Protein AF-A0AB35C1Q6-F1 (afdb_monomer_lite)

Radius of gyration: 16.71 Å; chains: 1; bounding box: 41×36×42 Å

Secondary structure (DSSP, 8-state):
------------B-TTS-B--GGGSPPEEEEETTTTEEEEEEEEEEEEETTEEEEEEEEEEEEEPTT-EEEEE--STT-S----EE--EEEESSEEEEESSS-EEE-SS-----SPEEEESSEEEESSTT-S-SSS-EEEETT-EEE-TT------

Organism: NCBI:txid400946

pLDDT: mean 89.74, std 13.15, range [32.47, 98.88]

Sequence (156 aa):
GNPIDDFEAIFLRDRDGKIIEAKDVGQSTIEIQNGAGEAYYGFNGLRTDDKGIHLNYGLDEIQAYDGKVVTVKSDQSNVTTNSRDLRVELVGQGGFTFTGDQGITLSGNPNTYTGNTIIDDTVITAGMDNVFGQQGDLTLKGQSTFDLAGMKQSVD

Foldseek 3Di:
DDPPPPPPVDFDADPVRHGQDFVNWDWDKDQPDVNQWMWTWTFQGWDQDPVGIHTDIGTAEIEGEAPHEAEDEDEPPPDPDPDQEDQYAYAYAAEYEYDYDEAHEQDHDAHAYAEAYEYEHHEYEYPEAASGHPHYYYYYDDPYYYHPVPHHHDDD

Structure (mmCIF, N/CA/C/O backbone):
data_AF-A0AB35C1Q6-F1
#
_entry.id   AF-A0AB35C1Q6-F1
#
loop_
_atom_site.group_PDB
_atom_site.id
_atom_site.type_symbol
_atom_site.label_atom_id
_atom_site.label_alt_id
_atom_site.label_comp_id
_atom_site.label_asym_id
_atom_site.label_entity_id
_atom_site.label_seq_id
_atom_site.pdbx_PDB_ins_code
_atom_site.Cartn_x
_atom_site.Cartn_y
_atom_site.Cartn_z
_atom_site.occupancy
_atom_site.B_iso_or_equiv
_atom_site.auth_seq_id
_atom_site.auth_comp_id
_atom_site.auth_asym_id
_atom_site.auth_atom_id
_atom_site.pdbx_PDB_model_num
ATOM 1 N N . GLY A 1 1 ? -4.296 19.517 -17.927 1.00 35.47 1 GLY A N 1
ATOM 2 C CA . GLY A 1 1 ? -3.093 18.979 -18.586 1.00 35.47 1 GLY A CA 1
ATOM 3 C C . GLY A 1 1 ? -3.458 17.631 -19.147 1.00 35.47 1 GLY A C 1
ATOM 4 O O . GLY A 1 1 ? -4.303 16.983 -18.543 1.00 35.47 1 GLY A O 1
ATOM 5 N N . ASN A 1 2 ? -2.903 17.244 -20.294 1.00 32.47 2 ASN A N 1
ATOM 6 C CA . ASN A 1 2 ? -3.043 15.861 -20.752 1.00 32.47 2 ASN A CA 1
ATOM 7 C C . ASN A 1 2 ? -2.477 14.922 -19.675 1.00 32.47 2 ASN A C 1
ATOM 9 O O . ASN A 1 2 ? -1.447 15.277 -19.090 1.00 32.47 2 ASN A O 1
ATOM 13 N N . PRO A 1 3 ? -3.105 13.762 -19.418 1.00 46.53 3 PRO A N 1
ATOM 14 C CA . PRO A 1 3 ? -2.411 12.692 -18.725 1.00 46.53 3 PRO A CA 1
ATOM 15 C C . PRO A 1 3 ? -1.168 12.369 -19.556 1.00 46.53 3 PRO A C 1
ATOM 17 O O . PRO A 1 3 ? -1.242 12.261 -20.782 1.00 46.53 3 PRO A O 1
ATOM 20 N N . ILE A 1 4 ? -0.011 12.312 -18.907 1.00 42.56 4 ILE A N 1
ATOM 21 C CA . ILE A 1 4 ? 1.117 11.609 -19.499 1.00 42.56 4 ILE A CA 1
ATOM 22 C C . ILE A 1 4 ? 0.680 10.151 -19.429 1.00 42.56 4 ILE A C 1
ATOM 24 O O . ILE A 1 4 ? 0.610 9.595 -18.338 1.00 42.56 4 ILE A O 1
ATOM 28 N N . ASP A 1 5 ? 0.269 9.586 -20.561 1.00 43.44 5 ASP A N 1
ATOM 29 C CA . ASP A 1 5 ? 0.166 8.139 -20.677 1.00 43.44 5 ASP A CA 1
ATOM 30 C C . ASP A 1 5 ? 1.564 7.607 -20.343 1.00 43.44 5 ASP A C 1
ATOM 32 O O . ASP A 1 5 ? 2.519 7.896 -21.075 1.00 43.44 5 ASP A O 1
ATOM 36 N N . ASP A 1 6 ? 1.704 6.910 -19.212 1.00 45.47 6 ASP A N 1
ATOM 37 C CA . ASP A 1 6 ? 2.906 6.147 -18.881 1.00 45.47 6 ASP A CA 1
ATOM 38 C C . ASP A 1 6 ? 3.036 5.049 -19.946 1.00 45.47 6 ASP A C 1
ATOM 40 O O . ASP A 1 6 ? 2.545 3.930 -19.817 1.00 45.47 6 ASP A O 1
ATOM 44 N N . PHE A 1 7 ? 3.634 5.405 -21.082 1.00 45.00 7 PHE A N 1
ATOM 45 C CA . PHE A 1 7 ? 3.996 4.460 -22.122 1.00 45.00 7 PHE A CA 1
ATOM 46 C C . PHE A 1 7 ? 5.182 3.651 -21.605 1.00 45.00 7 PHE A C 1
ATOM 48 O O . PHE A 1 7 ? 6.345 3.988 -21.841 1.00 45.00 7 PHE A O 1
ATOM 55 N N . GLU A 1 8 ? 4.889 2.550 -20.920 1.00 55.28 8 GLU A N 1
ATOM 56 C CA . GLU A 1 8 ? 5.858 1.484 -20.693 1.00 55.28 8 GLU A CA 1
ATOM 57 C C . GLU A 1 8 ? 6.193 0.838 -22.050 1.00 55.28 8 GLU A C 1
ATOM 59 O O . GLU A 1 8 ? 5.585 -0.131 -22.490 1.00 55.28 8 GLU A O 1
ATOM 64 N N . ALA A 1 9 ? 7.128 1.433 -22.794 1.00 61.00 9 ALA A N 1
ATOM 65 C CA . ALA A 1 9 ? 7.530 0.959 -24.122 1.00 61.00 9 ALA A CA 1
ATOM 66 C C . ALA A 1 9 ? 8.646 -0.104 -24.076 1.00 61.00 9 ALA A C 1
ATOM 68 O O . ALA A 1 9 ? 9.147 -0.522 -25.123 1.00 61.00 9 ALA A O 1
ATOM 69 N N . ILE A 1 10 ? 9.072 -0.524 -22.881 1.00 69.69 10 ILE A N 1
ATOM 70 C CA . ILE A 1 10 ? 10.184 -1.455 -22.681 1.00 69.69 10 ILE A CA 1
ATOM 71 C C . ILE A 1 10 ? 9.752 -2.549 -21.714 1.00 69.69 10 ILE A C 1
ATOM 73 O O . ILE A 1 10 ? 9.254 -2.270 -20.633 1.00 69.69 10 ILE A O 1
ATOM 77 N N . PHE A 1 11 ? 9.989 -3.799 -22.108 1.00 76.00 11 PHE A N 1
ATOM 78 C CA . PHE A 1 11 ? 9.667 -4.982 -21.317 1.00 76.00 11 PHE A CA 1
ATOM 79 C C . PHE A 1 11 ? 10.862 -5.925 -21.297 1.00 76.00 11 PHE A C 1
ATOM 81 O O . PHE A 1 11 ? 11.573 -6.060 -22.299 1.00 76.00 11 PHE A O 1
ATOM 88 N N . LEU A 1 12 ? 11.048 -6.622 -20.179 1.00 77.56 12 LEU A N 1
ATOM 89 C CA . LEU A 1 12 ? 11.931 -7.778 -20.138 1.00 77.56 12 LEU A CA 1
ATOM 90 C C . LEU A 1 12 ? 11.271 -8.939 -20.885 1.00 77.56 12 LEU A C 1
ATOM 92 O O . LEU A 1 12 ? 10.062 -9.149 -20.786 1.00 77.56 12 LEU A O 1
ATOM 96 N N . ARG A 1 13 ? 12.065 -9.685 -21.656 1.00 87.00 13 ARG A N 1
ATOM 97 C CA . ARG A 1 13 ? 11.617 -10.895 -22.346 1.00 87.00 13 ARG A CA 1
ATOM 98 C C . ARG A 1 13 ? 12.620 -12.020 -22.169 1.00 87.00 13 ARG A C 1
ATOM 100 O O . ARG A 1 13 ? 13.824 -11.768 -22.122 1.00 87.00 13 ARG A O 1
ATOM 107 N N . ASP A 1 14 ? 12.121 -13.246 -22.090 1.00 87.19 14 ASP A N 1
ATOM 108 C CA . ASP A 1 14 ? 12.967 -14.432 -22.119 1.00 87.19 14 ASP A CA 1
ATOM 109 C C . ASP A 1 14 ? 13.515 -14.698 -23.533 1.00 87.19 14 ASP A C 1
ATOM 111 O O . ASP A 1 14 ? 13.239 -13.972 -24.496 1.00 87.19 14 ASP A O 1
ATOM 115 N N . ARG A 1 15 ? 14.323 -15.753 -23.667 1.00 92.12 15 ARG A N 1
ATOM 116 C CA . ARG A 1 15 ? 14.933 -16.140 -24.947 1.00 92.12 15 ARG A CA 1
ATOM 117 C C . ARG A 1 15 ? 13.895 -16.486 -26.026 1.00 92.12 15 ARG A C 1
ATOM 119 O O . ARG A 1 15 ? 14.206 -16.356 -27.209 1.00 92.12 15 ARG A O 1
ATOM 126 N N . ASP A 1 16 ? 12.699 -16.903 -25.628 1.00 94.12 16 ASP A N 1
ATOM 127 C CA . ASP A 1 16 ? 11.609 -17.275 -26.529 1.00 94.12 16 ASP A CA 1
ATOM 128 C C . ASP A 1 16 ? 10.693 -16.075 -26.844 1.00 94.12 16 ASP A C 1
ATOM 130 O O . ASP A 1 16 ? 9.752 -16.180 -27.632 1.00 94.12 16 ASP A O 1
ATOM 134 N N . GLY A 1 17 ? 10.998 -14.898 -26.284 1.00 90.38 17 GLY A N 1
ATOM 135 C CA . GLY A 1 17 ? 10.288 -13.649 -26.525 1.00 90.38 17 GLY A CA 1
ATOM 136 C C . GLY A 1 17 ? 9.041 -13.460 -25.662 1.00 90.38 17 GLY A C 1
ATOM 137 O O . GLY A 1 17 ? 8.291 -12.509 -25.918 1.00 90.38 17 GLY A O 1
ATOM 138 N N . LYS A 1 18 ? 8.817 -14.319 -24.657 1.00 91.00 18 LYS A N 1
ATOM 139 C CA . LYS A 1 18 ? 7.745 -14.161 -23.667 1.00 91.00 18 LYS A CA 1
ATOM 140 C C . LYS A 1 18 ? 8.103 -13.020 -22.718 1.00 91.00 18 LYS A C 1
ATOM 142 O O . LYS A 1 18 ? 9.255 -12.904 -22.312 1.00 91.00 18 LYS A O 1
ATOM 147 N N . ILE A 1 19 ? 7.126 -12.179 -22.377 1.00 86.06 19 ILE A N 1
ATOM 148 C CA . ILE A 1 19 ? 7.302 -11.110 -21.384 1.00 86.06 19 ILE A CA 1
ATOM 149 C C . ILE A 1 19 ? 7.634 -11.735 -20.023 1.00 86.06 19 ILE A C 1
ATOM 151 O O . ILE A 1 19 ? 7.022 -12.729 -19.638 1.00 86.06 19 ILE A O 1
ATOM 155 N N . ILE A 1 20 ? 8.619 -11.151 -19.342 1.00 80.50 20 ILE A N 1
ATOM 156 C CA . ILE A 1 20 ? 8.969 -11.441 -17.952 1.00 80.50 20 ILE A CA 1
ATOM 157 C C . ILE A 1 20 ? 8.288 -10.375 -17.094 1.00 80.50 20 ILE A C 1
ATOM 159 O O . ILE A 1 20 ? 8.618 -9.192 -17.195 1.00 80.50 20 ILE A O 1
ATOM 163 N N . GLU A 1 21 ? 7.336 -10.799 -16.273 1.00 78.62 21 GLU A N 1
ATOM 164 C CA . GLU A 1 21 ? 6.629 -9.966 -15.299 1.00 78.62 21 GLU A CA 1
ATOM 165 C C . GLU A 1 21 ? 7.272 -10.101 -13.905 1.00 78.62 21 GLU A C 1
ATOM 167 O O . GLU A 1 21 ? 8.131 -10.957 -13.687 1.00 78.62 21 GLU A O 1
ATOM 172 N N . ALA A 1 22 ? 6.848 -9.275 -12.942 1.00 75.06 22 ALA A N 1
ATOM 173 C CA . ALA A 1 22 ? 7.318 -9.325 -11.550 1.00 75.06 22 ALA A CA 1
ATOM 174 C C . ALA A 1 22 ? 7.292 -10.752 -10.971 1.00 75.06 22 ALA A C 1
ATOM 176 O O . ALA A 1 22 ? 8.304 -11.250 -10.480 1.00 75.06 22 ALA A O 1
ATOM 177 N N . LYS A 1 23 ? 6.167 -11.451 -11.163 1.00 76.19 23 LYS A N 1
ATOM 178 C CA . LYS A 1 23 ? 5.939 -12.843 -10.737 1.00 76.19 23 LYS A CA 1
ATOM 179 C C . LYS A 1 23 ? 6.874 -13.884 -11.366 1.00 76.19 23 LYS A C 1
ATOM 181 O O . LYS A 1 23 ? 6.979 -14.992 -10.849 1.00 76.19 23 LYS A O 1
ATOM 186 N N . ASP A 1 24 ? 7.499 -13.577 -12.506 1.00 80.31 24 ASP A N 1
ATOM 187 C CA . ASP A 1 24 ? 8.414 -14.496 -13.195 1.00 80.31 24 ASP A CA 1
ATOM 188 C C . ASP A 1 24 ? 9.853 -14.381 -12.649 1.00 80.31 24 ASP A C 1
ATOM 190 O O . ASP A 1 24 ? 10.710 -15.216 -12.949 1.00 80.31 24 ASP A O 1
ATOM 194 N N . VAL A 1 25 ? 10.132 -13.353 -11.839 1.00 81.38 25 VAL A N 1
ATOM 195 C CA . VAL A 1 25 ? 11.415 -13.133 -11.167 1.00 81.38 25 VAL A CA 1
ATOM 196 C C . VAL A 1 25 ? 11.292 -13.599 -9.720 1.00 81.38 25 VAL A C 1
ATOM 198 O O . VAL A 1 25 ? 10.349 -13.248 -9.021 1.00 81.38 25 VAL A O 1
ATOM 201 N N . GLY A 1 26 ? 12.258 -14.389 -9.244 1.00 82.75 26 GLY A N 1
ATOM 202 C CA . GLY A 1 26 ? 12.253 -14.853 -7.856 1.00 82.75 26 GLY A CA 1
ATOM 203 C C . GLY A 1 26 ? 12.210 -13.681 -6.869 1.00 82.75 26 GLY A C 1
ATOM 204 O O . GLY A 1 26 ? 13.089 -12.819 -6.902 1.00 82.75 26 GLY A O 1
ATOM 205 N N . GLN A 1 27 ? 11.204 -13.669 -5.996 1.00 89.12 27 GLN A N 1
ATOM 206 C CA . GLN A 1 27 ? 11.073 -12.705 -4.908 1.00 89.12 27 GLN A CA 1
ATOM 207 C C . GLN A 1 27 ? 11.835 -13.195 -3.669 1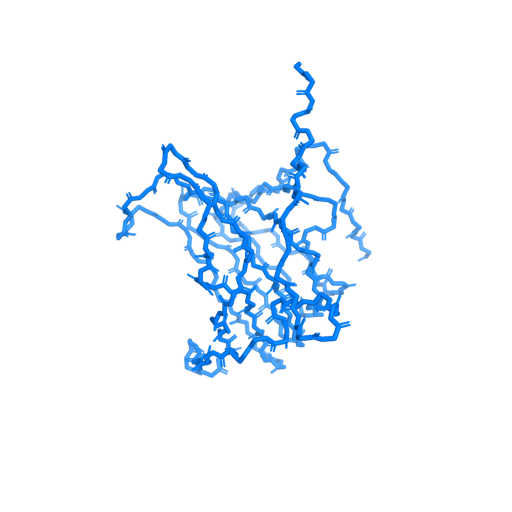.00 89.12 27 GLN A C 1
ATOM 209 O O . GLN A 1 27 ? 11.885 -14.392 -3.376 1.00 89.12 27 GLN A O 1
ATOM 214 N N . SER A 1 28 ? 12.430 -12.266 -2.925 1.00 93.62 28 SER A N 1
ATOM 215 C CA . SER A 1 28 ? 12.881 -12.523 -1.555 1.00 93.62 28 SER A CA 1
ATOM 216 C C . SER A 1 28 ? 11.768 -12.169 -0.582 1.00 93.62 28 SER A C 1
ATOM 218 O O . SER A 1 28 ? 11.120 -11.139 -0.764 1.00 93.62 28 SER A O 1
ATOM 220 N N . THR A 1 29 ? 11.588 -12.968 0.464 1.00 95.25 29 THR A N 1
ATOM 221 C CA . THR A 1 29 ? 10.509 -12.762 1.431 1.00 95.25 29 THR A CA 1
ATOM 222 C C . THR A 1 29 ? 11.037 -12.588 2.847 1.00 95.25 29 THR A C 1
ATOM 224 O O . THR A 1 29 ? 12.154 -13.002 3.178 1.00 95.25 29 THR A O 1
ATOM 227 N N . ILE A 1 30 ? 10.241 -11.931 3.685 1.00 97.75 30 ILE A N 1
ATOM 228 C CA . ILE A 1 30 ? 10.493 -11.820 5.118 1.00 97.75 30 ILE A CA 1
ATOM 229 C C . ILE A 1 30 ? 9.170 -11.789 5.881 1.00 97.75 30 ILE A C 1
ATOM 231 O O . ILE A 1 30 ? 8.253 -11.046 5.527 1.00 97.75 30 ILE A O 1
ATOM 235 N N . GLU A 1 31 ? 9.087 -12.563 6.962 1.00 98.31 31 GLU A N 1
ATOM 236 C CA . GLU A 1 31 ? 7.971 -12.461 7.899 1.00 98.31 31 GLU A CA 1
ATOM 237 C C . GLU A 1 31 ? 8.021 -11.108 8.621 1.00 98.31 31 GLU A C 1
ATOM 239 O O . GLU A 1 31 ? 9.062 -10.688 9.136 1.00 98.31 31 GLU A O 1
ATOM 244 N N . ILE A 1 32 ? 6.881 -10.424 8.678 1.00 98.31 32 ILE A N 1
ATOM 245 C CA . ILE A 1 32 ? 6.757 -9.095 9.273 1.00 98.31 32 ILE A CA 1
ATOM 246 C C . ILE A 1 32 ? 5.855 -9.107 10.507 1.00 98.31 32 ILE A C 1
ATOM 248 O O . ILE A 1 32 ? 4.960 -9.939 10.668 1.00 98.31 32 ILE A O 1
ATOM 252 N N . GLN A 1 33 ? 6.090 -8.128 11.384 1.00 98.00 33 GLN A N 1
ATOM 253 C CA . GLN A 1 33 ? 5.233 -7.810 12.534 1.00 98.00 33 GLN A CA 1
ATOM 254 C C . GLN A 1 33 ? 4.903 -9.028 13.416 1.00 98.00 33 GLN A C 1
ATOM 256 O O . GLN A 1 33 ? 3.768 -9.197 13.856 1.00 98.00 33 GLN A O 1
ATOM 261 N N . ASN A 1 34 ? 5.913 -9.860 13.699 1.00 96.69 34 ASN A N 1
ATOM 262 C CA . ASN A 1 34 ? 5.800 -11.059 14.537 1.00 96.69 34 ASN A CA 1
ATOM 263 C C . ASN A 1 34 ? 4.723 -12.046 14.036 1.00 96.69 34 ASN A C 1
ATOM 265 O O . ASN A 1 34 ? 3.853 -12.465 14.805 1.00 96.69 34 ASN A O 1
ATOM 269 N N . GLY A 1 35 ? 4.765 -12.390 12.746 1.00 97.81 35 GLY A N 1
ATOM 270 C CA . GLY A 1 35 ? 3.843 -13.352 12.137 1.00 97.81 35 GLY A CA 1
ATOM 271 C C . GLY A 1 35 ? 2.463 -12.781 11.817 1.00 97.81 35 GLY A C 1
ATOM 272 O O . GLY A 1 35 ? 1.478 -13.521 11.798 1.00 97.81 35 GLY A O 1
ATOM 273 N N . ALA A 1 36 ? 2.360 -11.466 11.601 1.00 98.50 36 ALA A N 1
ATOM 274 C CA . ALA A 1 36 ? 1.127 -10.870 11.085 1.00 98.50 36 ALA A CA 1
ATOM 275 C C . ALA A 1 36 ? 1.003 -11.026 9.561 1.00 98.50 36 ALA A C 1
ATOM 277 O O . ALA A 1 36 ? -0.105 -10.975 9.027 1.00 98.50 36 ALA A O 1
ATOM 278 N N . GLY A 1 37 ? 2.129 -11.210 8.873 1.00 98.56 37 GLY A N 1
ATOM 279 C CA . GLY A 1 37 ? 2.172 -11.301 7.425 1.00 98.56 37 GLY A CA 1
ATOM 280 C C . GLY A 1 37 ? 3.571 -11.543 6.878 1.00 98.56 37 GLY A C 1
ATOM 281 O O . GLY A 1 37 ? 4.529 -11.727 7.634 1.00 98.56 37 GLY A O 1
ATOM 282 N N . GLU A 1 38 ? 3.681 -11.475 5.559 1.00 98.50 38 GLU A N 1
ATOM 283 C CA . GLU A 1 38 ? 4.923 -11.617 4.802 1.00 98.50 38 GLU A CA 1
ATOM 284 C C . GLU A 1 38 ? 5.058 -10.461 3.805 1.00 98.50 38 GLU A C 1
ATOM 286 O O . GLU A 1 38 ? 4.077 -10.030 3.199 1.00 98.50 38 GLU A O 1
ATOM 291 N N . ALA A 1 39 ? 6.267 -9.917 3.680 1.00 97.50 39 ALA A N 1
ATOM 292 C CA . ALA A 1 39 ? 6.598 -8.904 2.686 1.00 97.50 39 ALA A CA 1
ATOM 293 C C . ALA A 1 39 ? 7.455 -9.529 1.585 1.00 97.50 39 ALA A C 1
ATOM 295 O O . ALA A 1 39 ? 8.467 -10.174 1.878 1.00 97.50 39 ALA A O 1
ATOM 296 N N . TYR A 1 40 ? 7.072 -9.293 0.333 1.00 94.88 40 TYR A N 1
ATOM 297 C CA . TYR A 1 40 ? 7.740 -9.811 -0.853 1.00 94.88 40 TYR A CA 1
ATOM 298 C C . TYR A 1 40 ? 8.473 -8.675 -1.560 1.00 94.88 40 TYR A C 1
ATOM 300 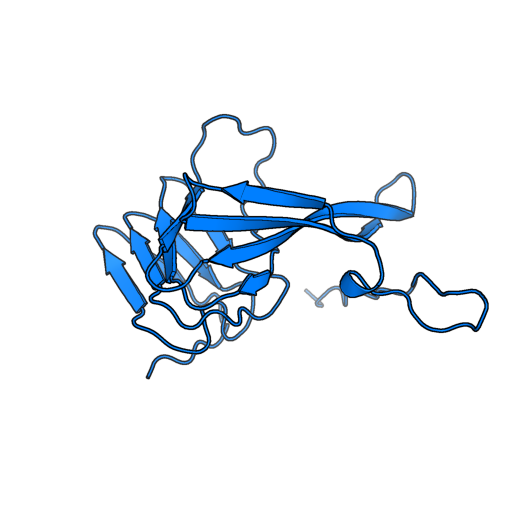O O . TYR A 1 40 ? 7.896 -7.640 -1.903 1.00 94.88 40 TYR A O 1
ATOM 308 N N . TYR A 1 41 ? 9.769 -8.876 -1.774 1.00 93.06 41 TYR A N 1
ATOM 309 C CA . TYR A 1 41 ? 10.638 -7.938 -2.469 1.00 93.06 41 TYR A CA 1
ATOM 310 C C . TYR A 1 41 ? 11.092 -8.549 -3.788 1.00 93.06 41 TYR A C 1
ATOM 312 O O . TYR A 1 41 ? 11.643 -9.652 -3.812 1.00 93.06 41 TYR A O 1
ATOM 320 N N . GLY A 1 42 ? 10.894 -7.822 -4.882 1.00 89.25 42 GLY A N 1
ATOM 321 C CA . GLY A 1 42 ? 11.121 -8.332 -6.227 1.00 89.25 42 GLY A CA 1
ATOM 322 C C . GLY A 1 42 ? 11.290 -7.235 -7.264 1.00 89.25 42 GLY A C 1
ATOM 323 O O . GLY A 1 42 ? 11.447 -6.058 -6.935 1.00 89.25 42 GLY A O 1
ATOM 324 N N . PHE A 1 43 ? 11.302 -7.656 -8.527 1.00 85.44 43 PHE A N 1
ATOM 325 C CA . PHE A 1 43 ? 11.267 -6.750 -9.669 1.00 85.44 43 PHE A CA 1
ATOM 326 C C . PHE A 1 43 ? 9.874 -6.124 -9.762 1.00 85.44 43 PHE A C 1
ATOM 328 O O . PHE A 1 43 ? 8.920 -6.839 -10.030 1.00 85.44 43 PHE A O 1
ATOM 335 N N . ASN A 1 44 ? 9.765 -4.809 -9.584 1.00 80.44 44 ASN A N 1
ATOM 336 C CA . ASN A 1 44 ? 8.483 -4.092 -9.579 1.00 80.44 44 ASN A CA 1
ATOM 337 C C . ASN A 1 44 ? 8.429 -3.010 -10.673 1.00 80.44 44 ASN A C 1
ATOM 339 O O . ASN A 1 44 ? 7.901 -1.916 -10.477 1.00 80.44 44 ASN A O 1
ATOM 343 N N . GLY A 1 45 ? 9.013 -3.322 -11.833 1.00 78.06 45 GLY A N 1
ATOM 344 C CA . GLY A 1 45 ? 8.915 -2.511 -13.043 1.00 78.06 45 GLY A CA 1
ATOM 345 C C . GLY A 1 45 ? 10.196 -1.775 -13.426 1.00 78.06 45 GLY A C 1
ATOM 346 O O . GLY A 1 45 ? 11.272 -1.950 -12.846 1.00 78.06 45 GLY A O 1
ATOM 347 N N . LEU A 1 46 ? 10.089 -0.958 -14.470 1.00 79.06 46 LEU A N 1
ATOM 348 C CA . LEU A 1 46 ? 11.185 -0.124 -14.948 1.00 79.06 46 LEU A CA 1
ATOM 349 C C . LEU A 1 46 ? 11.112 1.259 -14.313 1.00 79.06 46 LEU A C 1
ATOM 351 O O . LEU A 1 46 ? 10.045 1.844 -14.168 1.00 79.06 46 LEU A O 1
ATOM 355 N N . ARG A 1 47 ? 12.273 1.819 -13.989 1.00 80.12 47 ARG A N 1
ATOM 356 C CA . ARG A 1 47 ? 12.404 3.207 -13.559 1.00 80.12 47 ARG A CA 1
ATOM 357 C C . ARG A 1 47 ? 13.180 3.981 -14.608 1.00 80.12 47 ARG A C 1
ATOM 359 O O . ARG A 1 47 ? 14.310 3.623 -14.930 1.00 80.12 47 ARG A O 1
ATOM 366 N N . THR A 1 48 ? 12.601 5.069 -15.098 1.00 81.00 48 THR A N 1
ATOM 367 C CA . THR A 1 48 ? 13.291 6.008 -15.985 1.00 81.00 48 THR A CA 1
ATOM 368 C C . THR A 1 48 ? 13.719 7.251 -15.221 1.00 81.00 48 THR A C 1
ATOM 370 O O . THR A 1 48 ? 12.928 7.823 -14.472 1.00 81.00 48 THR A O 1
ATOM 373 N N . ASP A 1 49 ? 14.953 7.692 -15.425 1.00 82.75 49 ASP A N 1
ATOM 374 C CA . ASP A 1 49 ? 15.452 8.974 -14.932 1.00 82.75 49 ASP A CA 1
ATOM 375 C C . ASP A 1 49 ? 16.356 9.655 -15.974 1.00 82.75 49 ASP A C 1
ATOM 377 O O . ASP A 1 49 ? 16.469 9.212 -17.119 1.00 82.75 49 ASP A O 1
ATOM 381 N N . ASP A 1 50 ? 16.998 10.759 -15.591 1.00 88.25 50 ASP A N 1
ATOM 382 C CA . ASP A 1 50 ? 17.917 11.515 -16.446 1.00 88.25 50 ASP A CA 1
ATOM 383 C C . ASP A 1 50 ? 19.173 10.723 -16.860 1.00 88.25 50 ASP A C 1
ATOM 385 O O . ASP A 1 50 ? 19.923 11.165 -17.732 1.00 88.25 50 ASP A O 1
ATOM 389 N N . LYS A 1 51 ? 19.396 9.540 -16.273 1.00 86.50 51 LYS A N 1
ATOM 390 C CA . LYS A 1 51 ? 20.516 8.637 -16.566 1.00 86.50 51 LYS A CA 1
ATOM 391 C C . LYS A 1 51 ? 20.108 7.431 -17.409 1.00 86.50 51 LYS A C 1
ATOM 393 O O . LYS A 1 51 ? 20.985 6.660 -17.798 1.00 86.50 51 LYS A O 1
ATOM 398 N N . GLY A 1 52 ? 18.821 7.271 -17.716 1.00 83.81 52 GLY A N 1
ATOM 399 C CA . GLY A 1 52 ? 18.313 6.225 -18.599 1.00 83.81 52 GLY A CA 1
ATOM 400 C C . GLY A 1 52 ? 17.236 5.359 -17.956 1.00 83.81 52 GLY A C 1
ATOM 401 O O . GLY A 1 52 ? 16.399 5.843 -17.199 1.00 83.81 52 GLY A O 1
ATOM 402 N N . ILE A 1 53 ? 17.229 4.079 -18.327 1.00 82.62 53 ILE A N 1
ATOM 403 C CA . ILE A 1 53 ? 16.179 3.115 -17.982 1.00 82.62 53 ILE A CA 1
ATOM 404 C C . ILE A 1 53 ? 16.801 2.021 -17.126 1.00 82.62 53 ILE A C 1
ATOM 406 O O . ILE A 1 53 ? 17.754 1.364 -17.545 1.00 82.62 53 ILE A O 1
ATOM 410 N N . HIS A 1 54 ? 16.255 1.842 -15.930 1.00 83.69 54 HIS A N 1
ATOM 411 C CA . HIS A 1 54 ? 16.776 0.959 -14.894 1.00 83.69 54 HIS A CA 1
ATOM 412 C C . HIS A 1 54 ? 15.722 -0.072 -14.512 1.00 83.69 54 HIS A C 1
ATOM 414 O O . HIS A 1 54 ? 14.525 0.207 -14.564 1.00 83.69 54 HIS A O 1
ATOM 420 N N . LEU A 1 55 ? 16.164 -1.249 -14.077 1.00 81.62 55 LEU A N 1
ATOM 421 C CA . LEU A 1 55 ? 15.275 -2.181 -13.389 1.00 81.62 55 LEU A CA 1
ATOM 422 C C . LEU A 1 55 ? 15.039 -1.667 -11.970 1.00 81.62 55 LEU A C 1
ATOM 424 O O . LEU A 1 55 ? 16.002 -1.348 -11.268 1.00 81.62 55 LEU A O 1
ATOM 428 N N . ASN A 1 56 ? 13.782 -1.600 -11.547 1.00 84.38 56 ASN A N 1
ATOM 429 C CA . ASN A 1 56 ? 13.438 -1.288 -10.172 1.00 84.38 56 ASN A CA 1
ATOM 430 C C . ASN A 1 56 ? 13.254 -2.588 -9.386 1.00 84.38 56 ASN A C 1
ATOM 432 O O . ASN A 1 56 ? 12.594 -3.522 -9.840 1.00 84.38 56 ASN A O 1
ATOM 436 N N . TYR A 1 57 ? 13.876 -2.637 -8.213 1.00 86.31 57 TYR A N 1
ATOM 437 C CA . TYR A 1 57 ? 13.716 -3.723 -7.259 1.00 86.31 57 TYR A CA 1
ATOM 438 C C . TYR A 1 57 ? 13.331 -3.126 -5.917 1.00 86.31 57 TYR A C 1
ATOM 440 O O . TYR A 1 57 ? 13.992 -2.208 -5.424 1.00 86.31 57 TYR A O 1
ATOM 448 N N . GLY A 1 58 ? 12.267 -3.640 -5.321 1.00 89.81 58 GLY A N 1
ATOM 449 C CA . GLY A 1 58 ? 11.739 -3.097 -4.082 1.00 89.81 58 GLY A CA 1
ATOM 450 C C . GLY A 1 58 ? 10.614 -3.943 -3.527 1.00 89.81 58 GLY A C 1
ATOM 451 O O . GLY A 1 58 ? 10.436 -5.090 -3.925 1.00 89.81 58 GLY A O 1
ATOM 452 N N . LEU A 1 59 ? 9.888 -3.363 -2.575 1.00 91.44 59 LEU A N 1
ATOM 453 C CA . LEU A 1 59 ? 8.672 -3.964 -2.049 1.00 91.44 59 LEU A CA 1
ATOM 454 C C . LEU A 1 59 ? 7.638 -4.051 -3.176 1.00 91.44 59 LEU A C 1
ATOM 456 O O . LEU A 1 59 ? 7.420 -3.063 -3.880 1.00 91.44 59 LEU A O 1
ATOM 460 N N . ASP A 1 60 ? 7.069 -5.235 -3.348 1.00 90.38 60 ASP A N 1
ATOM 461 C CA . ASP A 1 60 ? 6.170 -5.574 -4.453 1.00 90.38 60 ASP A CA 1
ATOM 462 C C . ASP A 1 60 ? 4.794 -5.973 -3.910 1.00 90.38 60 ASP A C 1
ATOM 464 O O . ASP A 1 60 ? 3.775 -5.405 -4.299 1.00 90.38 60 ASP A O 1
ATOM 468 N N . GLU A 1 61 ? 4.786 -6.849 -2.902 1.00 93.81 61 GLU A N 1
ATOM 469 C CA . GLU A 1 61 ? 3.572 -7.357 -2.269 1.00 93.81 61 GLU A CA 1
ATOM 470 C C . GLU A 1 61 ? 3.711 -7.383 -0.739 1.00 93.81 61 GLU A C 1
ATOM 472 O O . GLU A 1 61 ? 4.789 -7.629 -0.183 1.00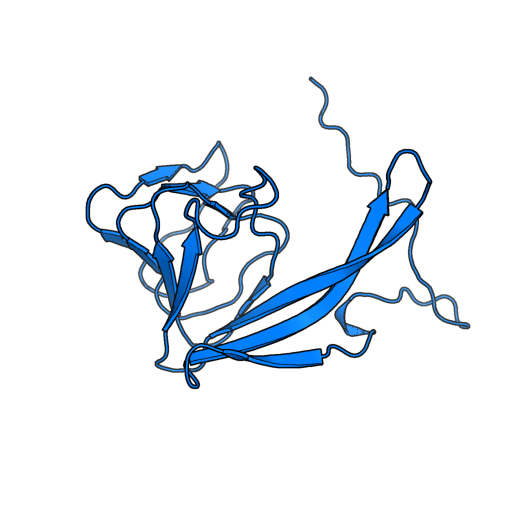 93.81 61 GLU A O 1
ATOM 477 N N . ILE A 1 62 ? 2.600 -7.139 -0.045 1.00 97.56 62 ILE A N 1
ATOM 478 C CA . ILE A 1 62 ? 2.444 -7.432 1.378 1.00 97.56 62 ILE A CA 1
ATOM 479 C C . ILE A 1 62 ? 1.243 -8.358 1.553 1.00 97.56 62 ILE A C 1
ATOM 481 O O . ILE A 1 62 ? 0.104 -7.980 1.275 1.00 97.56 62 ILE A O 1
ATOM 485 N N . GLN A 1 63 ? 1.484 -9.541 2.106 1.00 98.38 63 GLN A N 1
ATOM 486 C CA . GLN A 1 63 ? 0.439 -10.481 2.479 1.00 98.38 63 GLN A CA 1
ATOM 487 C C . GLN A 1 63 ? 0.108 -10.349 3.966 1.00 98.38 63 GLN A C 1
ATOM 489 O O . GLN A 1 63 ? 0.982 -10.525 4.813 1.00 98.38 63 GLN A O 1
ATOM 494 N N . ALA A 1 64 ? -1.162 -10.127 4.302 1.00 98.81 64 ALA A N 1
ATOM 495 C CA . ALA A 1 64 ? -1.666 -10.286 5.663 1.00 98.81 64 ALA A CA 1
ATOM 496 C C . ALA A 1 64 ? -2.188 -11.719 5.878 1.00 98.81 64 ALA A C 1
ATOM 498 O O . ALA A 1 64 ? -3.004 -12.233 5.104 1.00 98.81 64 ALA A O 1
ATOM 499 N N . TYR A 1 65 ? -1.723 -12.384 6.935 1.00 98.75 65 TYR A N 1
ATOM 500 C CA . TYR A 1 65 ? -2.142 -13.752 7.251 1.00 98.75 65 TYR A CA 1
ATOM 501 C C . TYR A 1 65 ? -3.555 -13.819 7.838 1.00 98.75 65 TYR A C 1
ATOM 503 O O . TYR A 1 65 ? -4.057 -12.854 8.410 1.00 98.75 65 TYR A O 1
ATOM 511 N N . ASP A 1 66 ? -4.195 -14.984 7.715 1.00 98.44 66 ASP A N 1
ATOM 512 C CA . ASP A 1 66 ? -5.559 -15.205 8.204 1.00 98.44 66 ASP A CA 1
ATOM 513 C C . ASP A 1 66 ? -5.697 -14.895 9.706 1.00 98.44 66 ASP A C 1
ATOM 515 O O . ASP A 1 66 ? -4.849 -15.260 10.527 1.00 98.44 66 ASP A O 1
ATOM 519 N N . GLY A 1 67 ? -6.761 -14.173 10.061 1.00 97.69 67 GLY A N 1
ATOM 520 C CA . GLY A 1 67 ? -7.005 -13.689 11.420 1.00 97.69 67 GLY A CA 1
ATOM 521 C C . GLY A 1 67 ? -5.952 -12.707 11.955 1.00 97.69 67 GLY A C 1
ATOM 522 O O . GLY A 1 67 ? -5.918 -12.455 13.164 1.00 97.69 67 GLY A O 1
ATOM 523 N N . LYS A 1 68 ? -5.073 -12.167 11.100 1.00 98.62 68 LYS A N 1
ATOM 524 C CA . LYS A 1 68 ? -4.053 -11.169 11.452 1.00 98.62 68 LYS A CA 1
ATOM 525 C C . LYS A 1 68 ? -4.336 -9.822 10.803 1.00 98.62 68 LYS A C 1
ATOM 527 O O . LYS A 1 68 ? -5.161 -9.694 9.902 1.00 98.62 68 LYS A O 1
ATOM 532 N N . VAL A 1 69 ? -3.635 -8.808 11.301 1.00 98.50 69 VAL A N 1
ATOM 533 C CA . VAL A 1 69 ? -3.684 -7.445 10.777 1.00 98.50 69 VAL A CA 1
ATOM 534 C C . VAL A 1 69 ? -2.265 -6.924 10.620 1.00 98.50 69 VAL A C 1
ATOM 536 O O . VAL A 1 69 ? -1.500 -6.931 11.585 1.00 98.50 69 VAL A O 1
ATOM 539 N N . VAL A 1 70 ? -1.930 -6.448 9.425 1.00 98.88 70 VAL A N 1
ATOM 540 C CA . VAL A 1 70 ? -0.665 -5.761 9.152 1.00 98.88 70 VAL A CA 1
ATOM 541 C C . VAL A 1 70 ? -0.869 -4.256 9.309 1.00 98.88 70 VAL A C 1
ATOM 543 O O . VAL A 1 70 ? -1.801 -3.680 8.752 1.00 98.88 70 VAL A O 1
ATOM 546 N N . THR A 1 71 ? 0.002 -3.595 10.072 1.00 98.56 71 THR A N 1
ATOM 547 C CA . THR A 1 71 ? -0.039 -2.134 10.243 1.00 98.56 71 THR A CA 1
ATOM 548 C C . THR A 1 71 ? 0.887 -1.437 9.253 1.00 98.56 71 THR A C 1
ATOM 550 O O . THR A 1 71 ? 2.092 -1.681 9.248 1.00 98.56 71 THR A O 1
ATOM 553 N N . VAL A 1 72 ? 0.345 -0.522 8.459 1.00 97.69 72 VAL A N 1
ATOM 554 C CA . VAL A 1 72 ? 1.090 0.394 7.598 1.00 97.69 72 VAL A CA 1
ATOM 555 C C . VAL A 1 72 ? 1.087 1.767 8.263 1.00 97.69 72 VAL A C 1
ATOM 557 O O . VAL A 1 72 ? 0.042 2.397 8.413 1.00 97.69 72 VAL A O 1
ATOM 560 N N . LYS A 1 73 ? 2.266 2.228 8.687 1.00 96.00 73 LYS A N 1
ATOM 561 C CA . LYS A 1 73 ? 2.431 3.517 9.363 1.00 96.00 73 LYS A CA 1
ATOM 562 C C . LYS A 1 73 ? 3.175 4.502 8.475 1.00 96.00 73 LYS A C 1
ATOM 564 O O . LYS A 1 73 ? 4.252 4.176 7.981 1.00 96.00 73 LYS A O 1
ATOM 569 N N . SER A 1 74 ? 2.641 5.712 8.341 1.00 95.50 74 SER A N 1
ATOM 570 C CA . SER A 1 74 ? 3.340 6.823 7.702 1.00 95.50 74 SER A CA 1
ATOM 571 C C . SER A 1 74 ? 3.513 7.987 8.669 1.00 95.50 74 SER A C 1
ATOM 573 O O . SER A 1 74 ? 2.548 8.596 9.124 1.00 95.50 74 SER A O 1
ATOM 575 N N . ASP A 1 75 ? 4.760 8.277 9.021 1.00 93.56 75 ASP A N 1
ATOM 576 C CA . ASP A 1 75 ? 5.124 9.399 9.879 1.00 93.56 75 ASP A CA 1
ATOM 577 C C . ASP A 1 75 ? 6.387 10.100 9.341 1.00 93.56 75 ASP A C 1
ATOM 579 O O . ASP A 1 75 ? 6.822 9.870 8.207 1.00 93.56 75 ASP A O 1
ATOM 583 N N . GLN A 1 76 ? 6.957 11.015 10.123 1.00 91.56 76 GLN A N 1
ATOM 584 C CA . GLN A 1 76 ? 8.200 11.713 9.769 1.00 91.56 76 GLN A CA 1
ATOM 585 C C . GLN A 1 76 ? 9.473 10.994 10.242 1.00 91.56 76 GLN A C 1
ATOM 587 O O . GLN A 1 76 ? 10.581 11.489 10.023 1.00 91.56 76 GLN A O 1
ATOM 592 N N . SER A 1 77 ? 9.357 9.827 10.880 1.00 89.81 77 SER A N 1
ATOM 593 C CA . SER A 1 77 ? 10.516 9.061 11.327 1.00 89.81 77 SER A CA 1
ATOM 594 C C . SER A 1 77 ? 11.189 8.352 10.145 1.00 89.81 77 SER A C 1
ATOM 596 O O . SER A 1 77 ? 10.532 7.799 9.269 1.00 89.81 77 SER A O 1
ATOM 598 N N . ASN A 1 78 ? 12.526 8.375 10.101 1.00 81.31 78 ASN A N 1
ATOM 599 C CA . ASN A 1 78 ? 13.336 7.687 9.080 1.00 81.31 78 ASN A CA 1
ATOM 600 C C . ASN A 1 78 ? 13.006 8.053 7.617 1.00 81.31 78 ASN A C 1
ATOM 602 O O . ASN A 1 78 ? 13.202 7.254 6.701 1.00 81.31 78 ASN A O 1
ATOM 606 N N . VAL A 1 79 ? 12.537 9.278 7.383 1.00 83.25 79 VAL A N 1
ATOM 607 C CA . VAL A 1 79 ? 12.152 9.761 6.056 1.00 83.25 79 VAL A CA 1
ATOM 608 C C . VAL A 1 79 ? 13.366 10.292 5.290 1.00 83.25 79 VAL A C 1
ATOM 610 O O . VAL A 1 79 ? 14.004 11.255 5.707 1.00 83.25 79 VAL A O 1
ATOM 613 N N . THR A 1 80 ? 13.646 9.713 4.122 1.00 83.19 80 THR A N 1
ATOM 614 C CA . THR A 1 80 ? 14.642 10.222 3.154 1.00 83.19 80 THR A CA 1
ATOM 615 C C . THR A 1 80 ? 14.005 10.861 1.912 1.00 83.19 80 THR A C 1
ATOM 617 O O . THR A 1 80 ? 14.708 11.421 1.074 1.00 83.19 80 THR A O 1
ATOM 620 N N . THR A 1 81 ? 12.675 10.787 1.787 1.00 84.19 81 THR A N 1
ATOM 621 C CA . THR A 1 81 ? 11.887 11.294 0.653 1.00 84.19 81 THR A CA 1
ATOM 622 C C . THR A 1 81 ? 10.511 11.783 1.100 1.00 84.19 81 THR A C 1
ATOM 624 O O . THR A 1 81 ? 9.916 11.239 2.027 1.00 84.19 81 THR A O 1
ATOM 627 N N . ASN A 1 82 ? 9.951 12.763 0.393 1.00 84.69 82 ASN A N 1
ATOM 628 C CA . ASN A 1 82 ? 8.585 13.234 0.632 1.00 84.69 82 ASN A CA 1
ATOM 629 C C . ASN A 1 82 ? 7.512 12.356 -0.033 1.00 84.69 82 ASN A C 1
ATOM 631 O O . ASN A 1 82 ? 6.332 12.659 0.100 1.00 84.69 82 ASN A O 1
ATOM 635 N N . SER A 1 83 ? 7.890 11.290 -0.754 1.00 88.44 83 SER A N 1
ATOM 636 C CA . SER A 1 83 ? 6.905 10.387 -1.359 1.00 88.44 83 SER A CA 1
ATOM 637 C C . SER A 1 83 ? 6.070 9.686 -0.289 1.00 88.44 83 SER A C 1
ATOM 639 O O . SER A 1 83 ? 6.612 9.154 0.682 1.00 88.44 83 SER A O 1
ATOM 641 N N . ARG A 1 84 ? 4.751 9.686 -0.480 1.00 92.75 84 ARG A N 1
ATOM 642 C CA . ARG A 1 84 ? 3.765 9.008 0.374 1.00 92.75 84 ARG A CA 1
ATOM 643 C C . ARG A 1 84 ? 2.825 8.117 -0.431 1.00 92.75 84 ARG A C 1
ATOM 645 O O . ARG A 1 84 ? 1.728 7.805 0.012 1.00 92.75 84 ARG A O 1
ATOM 652 N N . ASP A 1 85 ? 3.273 7.734 -1.619 1.00 94.50 85 ASP A N 1
ATOM 653 C CA . ASP A 1 85 ? 2.562 6.834 -2.512 1.00 94.50 85 ASP A CA 1
ATOM 654 C C . ASP A 1 85 ? 3.019 5.394 -2.256 1.00 94.50 85 ASP A C 1
ATOM 656 O O . ASP A 1 85 ? 4.172 5.040 -2.524 1.00 94.50 85 ASP A O 1
ATOM 660 N N . LEU A 1 86 ? 2.134 4.590 -1.668 1.00 94.38 86 LEU A N 1
ATOM 661 C CA . LEU A 1 86 ? 2.343 3.169 -1.447 1.00 94.38 86 LEU A CA 1
ATOM 662 C C . LEU A 1 86 ? 1.840 2.407 -2.677 1.00 94.38 86 LEU A C 1
ATOM 664 O O . LEU A 1 86 ? 0.638 2.205 -2.848 1.00 94.38 86 LEU A O 1
ATOM 668 N N . ARG A 1 87 ? 2.796 1.979 -3.506 1.00 91.81 87 ARG A N 1
ATOM 669 C CA . ARG A 1 87 ? 2.588 1.207 -4.738 1.00 91.81 87 ARG A CA 1
ATOM 670 C C . ARG A 1 87 ? 2.944 -0.261 -4.541 1.00 91.81 87 ARG A C 1
ATOM 672 O O . ARG A 1 87 ? 3.957 -0.718 -5.060 1.00 91.81 87 ARG A O 1
ATOM 679 N N . VAL A 1 88 ? 2.166 -0.965 -3.730 1.00 91.44 88 VAL A N 1
ATOM 680 C CA . VAL A 1 88 ? 2.371 -2.396 -3.450 1.00 91.44 88 VAL A CA 1
ATOM 681 C C . VAL A 1 88 ? 1.038 -3.116 -3.565 1.00 91.44 88 VAL A C 1
ATOM 683 O O . VAL A 1 88 ? 0.004 -2.521 -3.260 1.00 91.44 88 VAL A O 1
ATOM 686 N N . GLU A 1 89 ? 1.058 -4.382 -3.973 1.00 93.94 89 GLU A N 1
ATOM 687 C CA . GLU A 1 89 ? -0.135 -5.221 -3.894 1.00 93.94 89 GLU A CA 1
ATOM 688 C C . GLU A 1 89 ? -0.339 -5.681 -2.443 1.00 93.94 89 GLU A C 1
ATOM 690 O O . GLU A 1 89 ? 0.561 -6.223 -1.801 1.00 93.94 89 GLU A O 1
ATOM 695 N N . LEU A 1 90 ? -1.518 -5.424 -1.888 1.00 97.50 90 LEU A N 1
ATOM 696 C CA . LEU A 1 90 ? -1.928 -5.897 -0.573 1.00 97.50 90 LEU A CA 1
ATOM 697 C C . LEU A 1 90 ? -2.834 -7.113 -0.755 1.00 97.50 90 LEU A C 1
ATOM 699 O O . LEU A 1 90 ? -3.893 -7.025 -1.384 1.00 97.50 90 LEU A O 1
ATOM 703 N N . VAL A 1 91 ? -2.433 -8.244 -0.180 1.00 97.75 91 VAL A N 1
ATOM 704 C CA . VAL A 1 91 ? -3.088 -9.539 -0.405 1.00 97.75 91 VAL A CA 1
ATOM 705 C C . VAL A 1 91 ? -3.288 -10.321 0.895 1.00 97.75 91 VAL A C 1
ATOM 707 O O . VAL A 1 91 ? -2.863 -9.913 1.979 1.00 97.75 91 VAL A O 1
ATOM 710 N N . GLY A 1 92 ? -3.922 -11.488 0.783 1.00 98.25 92 GLY A N 1
ATOM 711 C CA . GLY A 1 92 ? -4.087 -12.441 1.880 1.00 98.25 92 GLY A CA 1
ATOM 712 C C . GLY A 1 92 ? -5.468 -12.410 2.532 1.00 98.25 92 GLY A C 1
ATOM 713 O O . GLY A 1 92 ? -6.371 -11.703 2.103 1.00 98.25 92 GLY A O 1
ATOM 714 N N . GLN A 1 93 ? -5.656 -13.242 3.555 1.00 98.44 93 GLN A N 1
ATOM 715 C CA . GLN A 1 93 ? -6.943 -13.345 4.262 1.00 98.44 93 GLN A CA 1
ATOM 716 C C . GLN A 1 93 ? -7.019 -12.432 5.496 1.00 98.44 93 GLN A C 1
ATOM 718 O O . GLN A 1 93 ? -8.072 -12.290 6.111 1.00 98.44 93 GLN A O 1
ATOM 723 N N . GLY A 1 94 ? -5.896 -11.820 5.874 1.00 98.62 94 GLY A N 1
ATOM 724 C CA . GLY A 1 94 ? -5.828 -10.839 6.948 1.00 98.62 94 GLY A CA 1
ATOM 725 C C . GLY A 1 94 ? -6.257 -9.439 6.521 1.00 98.62 94 GLY A C 1
ATOM 726 O O . GLY A 1 94 ? -6.535 -9.168 5.353 1.00 98.62 94 GLY A O 1
ATOM 727 N N . GLY A 1 95 ? -6.312 -8.547 7.507 1.00 98.50 95 GLY A N 1
ATOM 728 C CA . GLY A 1 95 ? -6.658 -7.140 7.326 1.00 98.50 95 GLY A CA 1
ATOM 729 C C . GLY A 1 95 ? -5.455 -6.201 7.357 1.00 98.50 95 GLY A C 1
ATOM 730 O O . GLY A 1 95 ? -4.325 -6.595 7.663 1.00 98.50 95 GLY A O 1
ATOM 731 N N . PHE A 1 96 ? -5.725 -4.922 7.117 1.00 98.75 96 PHE A N 1
ATOM 732 C CA . PHE A 1 96 ? -4.723 -3.859 7.143 1.00 98.75 96 PHE A CA 1
ATOM 733 C C . PHE A 1 96 ? -5.190 -2.680 7.996 1.00 98.75 96 PHE A C 1
ATOM 735 O O . PHE A 1 96 ? -6.321 -2.213 7.867 1.00 98.75 96 PHE A O 1
ATOM 742 N N . THR A 1 97 ? -4.293 -2.172 8.841 1.00 98.81 97 THR A N 1
ATOM 743 C CA . THR A 1 97 ? -4.482 -0.901 9.553 1.00 98.81 97 THR A CA 1
ATOM 744 C C . THR A 1 97 ? -3.537 0.137 8.977 1.00 98.81 97 THR A C 1
ATOM 746 O O . THR A 1 97 ? -2.324 -0.049 9.016 1.00 98.81 97 THR A O 1
ATOM 749 N N . PHE A 1 98 ? -4.075 1.253 8.508 1.00 98.62 98 PHE A N 1
ATOM 750 C CA . PHE A 1 98 ? -3.312 2.420 8.096 1.00 98.62 98 PHE A CA 1
ATOM 751 C C . PHE A 1 98 ? -3.330 3.468 9.203 1.00 98.62 98 PHE A C 1
ATOM 753 O O . PHE A 1 98 ? -4.391 3.782 9.737 1.00 98.62 98 PHE A O 1
ATOM 760 N N . THR A 1 99 ? -2.167 4.012 9.551 1.00 98.31 99 THR A N 1
ATOM 761 C CA . THR A 1 99 ? -2.047 4.999 10.632 1.00 98.31 99 THR A CA 1
ATOM 762 C C . THR A 1 99 ? -0.876 5.960 10.421 1.00 98.31 99 THR A C 1
ATOM 764 O O . THR A 1 99 ? -0.016 5.743 9.564 1.00 98.31 99 THR A O 1
ATOM 767 N N . GLY A 1 100 ? -0.807 6.998 11.251 1.00 95.69 100 GLY A N 1
ATOM 768 C CA . GLY A 1 100 ? 0.296 7.948 11.314 1.00 95.69 100 GLY A CA 1
ATOM 769 C C . GLY A 1 100 ? -0.076 9.353 10.842 1.00 95.69 100 GLY A C 1
ATOM 770 O O . GLY A 1 100 ? -1.131 9.580 10.257 1.00 95.69 100 GLY A O 1
ATOM 771 N N . ASP A 1 101 ? 0.803 10.310 11.136 1.00 94.19 101 ASP A N 1
ATOM 772 C CA . ASP A 1 101 ? 0.542 11.744 10.961 1.00 94.19 101 ASP A CA 1
ATOM 773 C C . ASP A 1 101 ? 0.797 12.263 9.536 1.00 94.19 101 ASP A C 1
ATOM 775 O O . ASP A 1 101 ? 0.537 13.434 9.246 1.00 94.19 101 ASP A O 1
ATOM 779 N N . GLN A 1 102 ? 1.306 11.410 8.644 1.00 95.19 102 GLN A N 1
ATOM 780 C CA . GLN A 1 102 ? 1.440 11.698 7.223 1.00 95.19 102 GLN A CA 1
ATOM 781 C C . GLN A 1 102 ? 0.389 10.898 6.453 1.00 95.19 102 GLN A C 1
ATOM 783 O O . GLN A 1 102 ? 0.252 9.694 6.652 1.00 95.19 102 GLN A O 1
ATOM 788 N N . GLY A 1 103 ? -0.347 11.561 5.558 1.00 95.56 103 GLY A N 1
ATOM 789 C CA . GLY A 1 103 ? -1.301 10.872 4.690 1.00 95.56 103 GLY A CA 1
ATOM 790 C C . GLY A 1 103 ? -0.607 9.882 3.753 1.00 95.56 103 GLY A C 1
ATOM 791 O O . GLY A 1 103 ? 0.552 10.079 3.387 1.00 95.56 103 GLY A O 1
ATOM 792 N N . ILE A 1 104 ? -1.324 8.834 3.357 1.00 97.81 104 ILE A N 1
ATOM 793 C CA . ILE A 1 104 ? -0.856 7.778 2.456 1.00 97.81 104 ILE A CA 1
ATOM 794 C C . ILE A 1 104 ? -1.724 7.803 1.200 1.00 97.81 104 ILE A C 1
ATOM 796 O O . ILE A 1 104 ? -2.948 7.753 1.280 1.00 97.81 104 ILE A O 1
ATOM 800 N N . THR A 1 105 ? -1.101 7.847 0.028 1.00 98.12 105 THR A N 1
ATOM 801 C CA . THR A 1 105 ? -1.782 7.518 -1.228 1.00 98.12 105 THR A CA 1
ATOM 802 C C . THR A 1 105 ? -1.633 6.024 -1.479 1.00 98.12 105 THR A C 1
ATOM 804 O O . THR A 1 105 ? -0.521 5.509 -1.408 1.00 98.12 105 THR A O 1
ATOM 807 N N . LEU A 1 106 ? -2.738 5.328 -1.742 1.00 97.25 106 LEU A N 1
ATOM 808 C CA . LEU A 1 106 ? -2.720 3.932 -2.185 1.00 97.25 106 LEU A CA 1
ATOM 809 C C . LEU A 1 106 ? -2.899 3.901 -3.701 1.00 97.25 106 LEU A C 1
ATOM 811 O O . LEU A 1 106 ? -3.906 4.401 -4.205 1.00 97.25 106 LEU A O 1
ATOM 815 N N . SER A 1 107 ? -1.928 3.351 -4.428 1.00 93.44 107 SER A N 1
ATOM 816 C CA . SER A 1 107 ? -1.974 3.272 -5.891 1.00 93.44 107 SER A CA 1
ATOM 817 C C . SER A 1 107 ? -1.184 2.072 -6.428 1.00 93.44 107 SER A C 1
ATOM 819 O O . SER A 1 107 ? -0.692 1.244 -5.664 1.00 93.44 107 SER A O 1
ATOM 821 N N . GLY A 1 108 ? -1.050 1.967 -7.752 1.00 84.25 108 GLY A N 1
ATOM 822 C CA . GLY A 1 108 ? -0.271 0.918 -8.407 1.00 84.25 108 GLY A CA 1
ATOM 823 C C . GLY A 1 108 ? -1.134 -0.268 -8.818 1.00 84.25 108 GLY A C 1
ATOM 824 O O . GLY A 1 108 ? -1.596 -0.304 -9.956 1.00 84.25 108 GLY A O 1
ATOM 825 N N . ASN A 1 109 ? -1.346 -1.220 -7.907 1.00 85.81 109 ASN A N 1
ATOM 826 C CA . ASN A 1 109 ? -2.024 -2.484 -8.204 1.00 85.81 109 ASN A CA 1
ATOM 827 C C . ASN A 1 109 ? -3.335 -2.642 -7.413 1.00 85.81 109 ASN A C 1
ATOM 829 O O . ASN A 1 109 ? -3.429 -2.152 -6.286 1.00 85.81 109 ASN A O 1
ATOM 833 N N . PRO A 1 110 ? -4.351 -3.332 -7.972 1.00 90.00 110 PRO A N 1
ATOM 834 C CA . PRO A 1 110 ? -5.567 -3.655 -7.235 1.00 90.00 110 PRO A CA 1
ATOM 835 C C . PRO A 1 110 ? -5.254 -4.548 -6.038 1.00 90.00 110 PRO A C 1
ATOM 837 O O . PRO A 1 110 ? -4.587 -5.567 -6.178 1.00 90.00 110 PRO A O 1
ATOM 840 N N . ASN A 1 111 ? -5.794 -4.199 -4.877 1.00 95.81 111 ASN A N 1
ATOM 841 C CA . ASN A 1 111 ? -5.609 -4.989 -3.668 1.00 95.81 111 ASN A CA 1
ATOM 842 C C . ASN A 1 111 ? -6.623 -6.139 -3.613 1.00 95.81 111 ASN A C 1
ATOM 844 O O . ASN A 1 111 ? -7.792 -5.977 -3.967 1.00 95.81 111 ASN A O 1
ATOM 848 N N . THR A 1 112 ? -6.177 -7.319 -3.178 1.00 96.81 112 THR A N 1
ATOM 849 C CA . THR A 1 112 ? -6.974 -8.560 -3.229 1.00 96.81 112 THR A CA 1
ATOM 850 C C . THR A 1 112 ? -7.213 -9.199 -1.864 1.00 96.81 112 THR A C 1
ATOM 852 O O . THR A 1 112 ? -7.843 -10.254 -1.779 1.00 96.81 112 THR A O 1
ATOM 855 N N . TYR A 1 113 ? -6.755 -8.561 -0.783 1.00 97.94 113 TYR A N 1
ATOM 856 C CA . TYR A 1 113 ? -7.017 -9.056 0.564 1.00 97.94 113 TYR A CA 1
ATOM 857 C C . TYR A 1 113 ? -8.510 -9.063 0.916 1.00 97.94 113 TYR A C 1
ATOM 859 O O . TYR A 1 113 ? -9.304 -8.310 0.347 1.00 97.94 113 TYR A O 1
ATOM 867 N N . THR A 1 114 ? -8.892 -9.923 1.859 1.00 97.75 114 THR A N 1
ATOM 868 C CA . THR A 1 114 ? -10.300 -10.128 2.256 1.00 97.75 114 THR A CA 1
ATOM 869 C C . THR A 1 114 ? -10.602 -9.756 3.708 1.00 97.75 114 THR A C 1
ATOM 871 O O . THR A 1 114 ? -11.768 -9.755 4.103 1.00 97.75 114 THR A O 1
ATOM 874 N N . GLY A 1 115 ? -9.583 -9.450 4.515 1.00 98.06 115 GLY A N 1
ATOM 875 C CA . GLY A 1 115 ? -9.774 -8.976 5.882 1.00 98.06 115 GLY A CA 1
ATOM 876 C C . GLY A 1 115 ? -10.095 -7.482 5.967 1.00 98.06 115 GLY A C 1
ATOM 877 O O . GLY A 1 115 ? -9.999 -6.736 4.998 1.00 98.06 115 GLY A O 1
ATOM 878 N N . ASN A 1 116 ? -10.445 -7.029 7.170 1.00 98.12 116 ASN A N 1
ATOM 879 C CA . ASN A 1 116 ? -10.914 -5.661 7.398 1.00 98.12 116 ASN A CA 1
ATOM 880 C C . ASN A 1 116 ? -9.839 -4.594 7.137 1.00 98.12 116 ASN A C 1
ATOM 882 O O . ASN A 1 116 ? -8.656 -4.778 7.443 1.00 98.12 116 ASN A O 1
ATOM 886 N N . THR A 1 117 ? -10.289 -3.428 6.684 1.00 98.31 117 THR A N 1
ATOM 887 C CA . THR A 1 117 ? -9.492 -2.208 6.565 1.00 98.31 117 THR A CA 1
ATOM 888 C C . THR A 1 117 ? -9.792 -1.270 7.729 1.00 98.31 117 THR A C 1
ATOM 890 O O . THR A 1 117 ? -10.942 -0.910 7.983 1.00 98.31 117 THR A O 1
ATOM 893 N N . ILE A 1 118 ? -8.754 -0.801 8.415 1.00 98.62 118 ILE A N 1
ATOM 894 C CA . ILE A 1 118 ? -8.871 0.232 9.448 1.00 98.62 118 ILE A CA 1
ATOM 895 C C . ILE A 1 118 ? -8.032 1.437 9.034 1.00 98.62 118 ILE A C 1
ATOM 897 O O . ILE A 1 118 ? -6.843 1.301 8.768 1.00 98.62 118 ILE A O 1
ATOM 901 N N . ILE A 1 119 ? -8.631 2.622 9.023 1.00 98.62 119 ILE A N 1
ATOM 902 C CA . ILE A 1 119 ? -7.920 3.900 8.950 1.00 98.62 119 ILE A CA 1
ATOM 903 C C . ILE A 1 119 ? -7.951 4.494 10.360 1.00 98.62 119 ILE A C 1
ATOM 905 O O . ILE A 1 119 ? -9.033 4.695 10.917 1.00 98.62 119 ILE A O 1
ATOM 909 N N . ASP A 1 120 ? -6.780 4.697 10.960 1.00 98.62 120 ASP A N 1
ATOM 910 C CA . ASP A 1 120 ? -6.625 5.070 12.368 1.00 98.62 120 ASP A CA 1
ATOM 911 C C . ASP A 1 120 ? -5.769 6.332 12.530 1.00 98.62 120 ASP A C 1
ATOM 913 O O . ASP A 1 120 ? -4.546 6.292 12.365 1.00 98.62 120 ASP A O 1
ATOM 917 N N . ASP A 1 121 ? -6.432 7.454 12.828 1.00 98.00 121 ASP A N 1
ATOM 918 C CA . ASP A 1 121 ? -5.856 8.802 12.924 1.00 98.00 121 ASP A CA 1
ATOM 919 C C . ASP A 1 121 ? -4.933 9.167 11.744 1.00 98.00 121 ASP A C 1
ATOM 921 O O . ASP A 1 121 ? -3.852 9.726 11.924 1.00 98.00 121 ASP A O 1
ATOM 925 N N . THR A 1 122 ? -5.358 8.849 10.514 1.00 98.06 122 THR A N 1
ATOM 926 C CA . THR A 1 122 ? -4.598 9.172 9.297 1.00 98.06 122 THR A CA 1
ATOM 927 C C . THR A 1 122 ? -5.484 9.503 8.096 1.00 98.06 122 THR A C 1
ATOM 929 O O . THR A 1 122 ? -6.706 9.343 8.122 1.00 98.06 122 THR A O 1
ATOM 932 N N . VAL A 1 123 ? -4.863 9.967 7.013 1.00 98.38 123 VAL A N 1
ATOM 933 C CA . VAL A 1 123 ? -5.534 10.243 5.740 1.00 98.38 123 VAL A CA 1
ATOM 934 C C . VAL A 1 123 ? -5.118 9.196 4.716 1.00 98.38 123 VAL A C 1
ATOM 936 O O . VAL A 1 123 ? -3.927 9.035 4.461 1.00 98.38 123 VAL A O 1
ATOM 939 N N . ILE A 1 124 ? -6.091 8.531 4.093 1.00 98.50 124 ILE A N 1
ATOM 940 C CA . ILE A 1 124 ? -5.868 7.743 2.879 1.00 98.50 124 ILE A CA 1
ATOM 941 C C . ILE A 1 124 ? -6.396 8.511 1.676 1.00 98.50 124 ILE A C 1
ATOM 943 O O . ILE A 1 124 ? -7.543 8.950 1.688 1.00 98.50 124 ILE A O 1
ATOM 947 N N . THR A 1 125 ? -5.588 8.617 0.628 1.00 98.50 125 THR A N 1
ATOM 948 C CA . THR A 1 125 ? -6.001 9.116 -0.686 1.00 98.50 125 THR A CA 1
ATOM 949 C C . THR A 1 125 ? -6.037 7.957 -1.680 1.00 98.50 125 THR A C 1
ATOM 951 O O . THR A 1 125 ? -5.055 7.225 -1.823 1.00 98.50 125 THR A O 1
ATOM 954 N N . ALA A 1 126 ? -7.159 7.777 -2.374 1.00 97.94 126 ALA A N 1
ATOM 955 C CA . ALA A 1 126 ? -7.283 6.789 -3.437 1.00 97.94 126 ALA A CA 1
ATOM 956 C C . ALA A 1 126 ? -6.547 7.265 -4.698 1.00 97.94 126 ALA A C 1
ATOM 958 O O . ALA A 1 126 ? -6.940 8.247 -5.323 1.00 97.94 126 ALA A O 1
ATOM 959 N N . GLY A 1 127 ? -5.481 6.565 -5.084 1.00 96.94 127 GLY A N 1
ATOM 960 C CA . GLY A 1 127 ? -4.763 6.801 -6.338 1.00 96.94 127 GLY A CA 1
ATOM 961 C C . GLY A 1 127 ? -5.289 5.981 -7.521 1.00 96.94 127 GLY A C 1
ATOM 962 O O . GLY A 1 127 ? -4.828 6.178 -8.642 1.00 96.94 127 GLY A O 1
ATOM 963 N N . MET A 1 128 ? -6.228 5.061 -7.285 1.00 95.62 128 MET A N 1
ATOM 964 C CA . MET A 1 128 ? -6.889 4.239 -8.303 1.00 95.62 128 MET A CA 1
ATOM 965 C C . MET A 1 128 ? -8.294 3.817 -7.850 1.00 95.62 128 MET A C 1
ATOM 967 O O . MET A 1 128 ? -8.666 4.022 -6.697 1.00 95.62 128 MET A O 1
ATOM 971 N N . ASP A 1 129 ? -9.088 3.231 -8.747 1.00 95.69 129 ASP A N 1
ATOM 972 C CA . ASP A 1 129 ? -10.384 2.652 -8.383 1.00 95.69 129 ASP A CA 1
ATOM 973 C C . ASP A 1 129 ? -10.195 1.405 -7.498 1.00 95.69 129 ASP A C 1
ATOM 975 O O . ASP A 1 129 ? -9.345 0.562 -7.778 1.00 95.69 129 ASP A O 1
ATOM 979 N N . ASN A 1 130 ? -11.044 1.259 -6.478 1.00 94.19 130 ASN A N 1
ATOM 980 C CA . ASN A 1 130 ? -11.082 0.138 -5.535 1.00 94.19 130 ASN A CA 1
ATOM 981 C C . ASN A 1 130 ? -9.715 -0.139 -4.878 1.00 94.19 130 ASN A C 1
ATOM 983 O O . ASN A 1 130 ? -9.150 -1.220 -5.019 1.00 94.19 130 ASN A O 1
ATOM 987 N N . VAL A 1 131 ? -9.184 0.853 -4.151 1.00 96.06 131 VAL A N 1
ATOM 988 C CA . VAL A 1 131 ? -7.882 0.759 -3.463 1.00 96.06 131 VAL A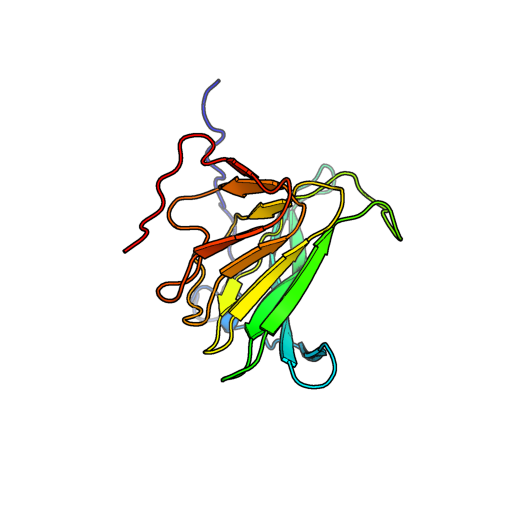 CA 1
ATOM 989 C C . VAL A 1 131 ? -7.873 -0.173 -2.256 1.00 96.06 131 VAL A C 1
ATOM 991 O O . VAL A 1 131 ? -6.799 -0.526 -1.782 1.00 96.06 131 VAL A O 1
ATOM 994 N N . PHE A 1 132 ? -9.022 -0.539 -1.695 1.00 96.69 132 PHE A N 1
ATOM 995 C CA . PHE A 1 132 ? -9.079 -1.474 -0.567 1.00 96.69 132 PHE A CA 1
ATOM 996 C C . PHE A 1 132 ? -9.337 -2.914 -1.014 1.00 96.69 132 PHE A C 1
ATOM 998 O O . PHE A 1 132 ? -9.451 -3.190 -2.205 1.00 96.69 132 PHE A O 1
ATOM 1005 N N . GLY A 1 133 ? -9.361 -3.829 -0.043 1.00 95.50 133 GLY A N 1
ATOM 1006 C CA . GLY A 1 133 ? -9.569 -5.253 -0.276 1.00 95.50 133 GLY A CA 1
ATOM 1007 C C . GLY A 1 133 ? -10.902 -5.563 -0.957 1.00 95.50 133 GLY A C 1
ATOM 1008 O O . GLY A 1 133 ? -11.799 -4.724 -1.052 1.00 95.50 133 GLY A O 1
ATOM 1009 N N . GLN A 1 134 ? -11.039 -6.800 -1.428 1.00 95.31 134 GLN A N 1
ATOM 1010 C CA . GLN A 1 134 ? -12.240 -7.261 -2.134 1.00 95.31 134 GLN A CA 1
ATOM 1011 C C . GLN A 1 134 ? -13.418 -7.537 -1.191 1.00 95.31 134 GLN A C 1
ATOM 1013 O O . GLN A 1 134 ? -14.543 -7.709 -1.659 1.00 95.31 134 GLN A O 1
ATOM 1018 N N . GLN A 1 135 ? -13.151 -7.649 0.113 1.00 94.12 135 GLN A N 1
ATOM 1019 C CA . GLN A 1 135 ? -14.111 -7.954 1.174 1.00 94.12 135 GLN A CA 1
ATOM 1020 C C . GLN A 1 135 ? -13.644 -7.327 2.497 1.00 94.12 135 GLN A C 1
ATOM 1022 O O . GLN A 1 135 ? -12.512 -6.854 2.597 1.00 94.12 135 GLN A O 1
ATOM 1027 N N . GLY A 1 136 ? -14.508 -7.388 3.513 1.00 94.56 136 GLY A N 1
ATOM 1028 C CA . GLY A 1 136 ? -14.221 -6.924 4.869 1.00 94.56 136 GLY A CA 1
ATOM 1029 C C . GLY A 1 136 ? -14.766 -5.526 5.157 1.00 94.56 136 GLY A C 1
ATOM 1030 O O . GLY A 1 136 ? -15.176 -4.791 4.262 1.00 94.56 136 GLY A O 1
ATOM 1031 N N . ASP A 1 137 ? -14.773 -5.164 6.438 1.00 96.62 137 ASP A N 1
ATOM 1032 C CA . ASP A 1 137 ? -15.265 -3.861 6.883 1.00 96.62 137 ASP A CA 1
ATOM 1033 C C . ASP A 1 137 ? -14.234 -2.760 6.601 1.00 96.62 137 ASP A C 1
ATOM 1035 O O . ASP A 1 137 ? -13.052 -2.920 6.918 1.00 96.62 137 ASP A O 1
ATOM 1039 N N . LEU A 1 138 ? -14.690 -1.595 6.132 1.00 97.44 138 LEU A N 1
ATOM 1040 C CA . LEU A 1 138 ? -13.912 -0.353 6.160 1.00 97.44 138 LEU A CA 1
ATOM 1041 C C . LEU A 1 138 ? -14.278 0.461 7.409 1.00 97.44 138 LEU A C 1
ATOM 1043 O O . LEU A 1 138 ? -15.378 1.000 7.517 1.00 97.44 138 LEU A O 1
ATOM 1047 N N . THR A 1 139 ? -13.342 0.589 8.350 1.00 98.06 139 THR A N 1
ATOM 1048 C CA . THR A 1 139 ? -13.527 1.358 9.590 1.00 98.06 139 THR A CA 1
ATOM 1049 C C . THR A 1 139 ? -12.627 2.589 9.620 1.00 98.06 139 THR A C 1
ATOM 1051 O O . THR A 1 139 ? -11.409 2.465 9.542 1.00 98.06 139 THR A O 1
ATOM 1054 N N . LEU A 1 140 ? -13.207 3.774 9.823 1.00 98.31 140 LEU A N 1
ATOM 1055 C CA . LEU A 1 140 ? -12.468 5.016 10.081 1.00 98.31 140 LEU A CA 1
ATOM 1056 C C . LEU A 1 140 ? -12.547 5.356 11.577 1.00 98.31 140 LEU A C 1
ATOM 1058 O O . LEU A 1 140 ? -13.641 5.463 12.133 1.00 98.31 140 LEU A O 1
ATOM 1062 N N . LYS A 1 141 ? -11.396 5.530 12.232 1.00 98.31 141 LYS A N 1
ATOM 1063 C CA . LYS A 1 141 ? -11.277 5.885 13.656 1.00 98.31 141 LYS A CA 1
ATOM 1064 C C . LYS A 1 141 ? -10.668 7.273 13.835 1.00 98.31 141 LYS A C 1
ATOM 1066 O O . LYS A 1 141 ? -9.892 7.728 12.998 1.00 98.31 141 LYS A O 1
ATOM 1071 N N . GLY A 1 142 ? -10.993 7.931 14.946 1.00 96.69 142 GLY A N 1
ATOM 1072 C CA . GLY A 1 142 ? -10.391 9.217 15.302 1.00 96.69 142 GLY A CA 1
ATOM 1073 C C . GLY A 1 142 ? -10.611 10.291 14.232 1.00 96.69 142 GLY A C 1
ATOM 1074 O O . GLY A 1 142 ? -11.724 10.441 13.731 1.00 96.69 142 GLY A O 1
ATOM 1075 N N . GLN A 1 143 ? -9.561 11.036 13.881 1.00 95.81 143 GLN A N 1
ATOM 1076 C CA . GLN A 1 143 ? -9.598 12.086 12.850 1.00 95.81 143 GLN A CA 1
ATOM 1077 C C . GLN A 1 143 ? -9.288 11.561 11.439 1.00 95.81 143 GLN A C 1
ATOM 1079 O O . GLN A 1 143 ? -8.734 12.278 10.604 1.00 95.81 143 GLN A O 1
ATOM 1084 N N . SER A 1 144 ? -9.640 10.306 11.163 1.0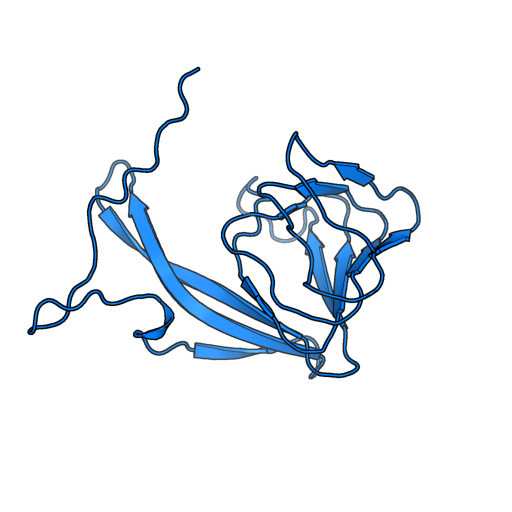0 98.56 144 SER A N 1
ATOM 1085 C CA . SER A 1 144 ? -9.345 9.691 9.873 1.00 98.56 144 SER A CA 1
ATOM 1086 C C . SER A 1 144 ? -10.148 10.281 8.724 1.00 98.56 144 SER A C 1
ATOM 1088 O O . SER A 1 144 ? -11.320 10.627 8.867 1.00 98.56 144 SER A O 1
ATOM 1090 N N . THR A 1 145 ? -9.524 10.329 7.550 1.00 98.44 145 THR A N 1
ATOM 1091 C CA . THR A 1 145 ? -10.172 10.723 6.294 1.00 98.44 145 THR A CA 1
ATOM 1092 C C . THR A 1 145 ? -9.850 9.709 5.207 1.00 98.44 145 THR A C 1
ATOM 1094 O O . THR A 1 145 ? -8.704 9.286 5.070 1.00 98.44 145 THR A O 1
ATOM 1097 N N . PHE A 1 146 ? -10.854 9.354 4.407 1.00 98.31 146 PHE A N 1
ATOM 1098 C CA . PHE A 1 146 ? -10.653 8.674 3.133 1.00 98.31 146 PHE A CA 1
ATOM 1099 C C . PHE A 1 146 ? -11.043 9.623 1.996 1.00 98.31 146 PHE A C 1
ATOM 1101 O O . PHE A 1 146 ? -12.219 9.938 1.815 1.00 98.31 146 PHE A O 1
ATOM 1108 N N . ASP A 1 147 ? -10.043 10.119 1.275 1.00 98.38 147 ASP A N 1
ATOM 1109 C CA . ASP A 1 147 ? -10.198 10.984 0.113 1.00 98.38 147 ASP A CA 1
ATOM 1110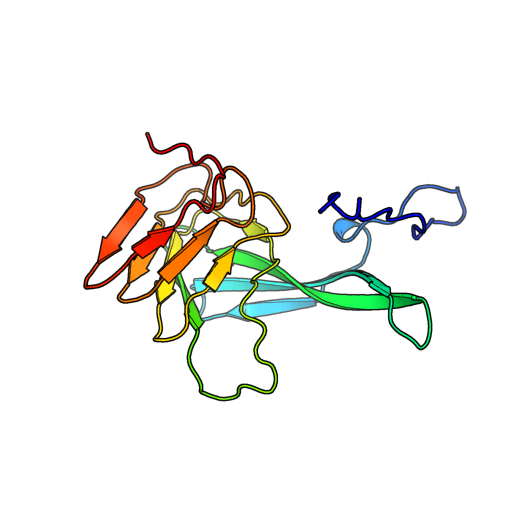 C C . ASP A 1 147 ? -10.212 10.138 -1.162 1.00 98.38 147 ASP A C 1
ATOM 1112 O O . ASP A 1 147 ? -9.224 9.497 -1.515 1.00 98.38 147 ASP A O 1
ATOM 1116 N N . LEU A 1 148 ? -11.339 10.151 -1.871 1.00 97.94 148 LEU A N 1
ATOM 1117 C CA . LEU A 1 148 ? -11.491 9.409 -3.118 1.00 97.94 148 LEU A CA 1
ATOM 1118 C C . LEU A 1 148 ? -10.705 10.022 -4.280 1.00 97.94 148 LEU A C 1
ATOM 1120 O O . LEU A 1 148 ? -10.509 9.335 -5.271 1.00 97.94 148 LEU A O 1
ATOM 1124 N N . ALA A 1 149 ? -10.308 11.298 -4.221 1.00 97.44 149 ALA A N 1
ATOM 1125 C CA . ALA A 1 149 ? -9.582 11.984 -5.298 1.00 97.44 149 ALA A CA 1
ATOM 1126 C C . ALA A 1 149 ? -10.177 11.783 -6.717 1.00 97.44 149 ALA A C 1
ATOM 1128 O O . ALA A 1 149 ? -9.469 11.794 -7.723 1.00 97.44 149 ALA A O 1
ATOM 1129 N N . GLY A 1 150 ? -11.501 11.608 -6.811 1.00 97.38 150 GLY A N 1
ATOM 1130 C CA . GLY A 1 150 ? -12.220 11.348 -8.065 1.00 97.38 150 GLY A CA 1
ATOM 1131 C C . GLY A 1 150 ? -12.262 9.881 -8.517 1.00 97.38 150 GLY A C 1
ATOM 1132 O O . GLY A 1 150 ? -12.888 9.597 -9.538 1.00 97.38 150 GLY A O 1
ATOM 1133 N N . MET A 1 151 ? -11.644 8.966 -7.772 1.00 97.75 151 MET A N 1
ATOM 1134 C CA . MET A 1 151 ? -11.715 7.517 -7.967 1.00 97.75 151 MET A CA 1
ATOM 1135 C C . MET A 1 151 ? -12.995 6.928 -7.361 1.00 97.75 151 MET A C 1
ATOM 1137 O O . MET A 1 151 ? -13.707 7.567 -6.578 1.00 97.75 151 MET A O 1
ATOM 1141 N N . LYS A 1 152 ? -13.299 5.684 -7.724 1.00 96.06 152 LYS A N 1
ATOM 1142 C CA . LYS A 1 152 ? -14.424 4.904 -7.196 1.00 96.06 152 LYS A CA 1
ATOM 1143 C C . LYS A 1 152 ? -13.946 3.930 -6.130 1.00 96.06 152 LYS A C 1
ATOM 1145 O O . LYS A 1 152 ? -12.887 3.331 -6.264 1.00 96.06 152 LYS A O 1
ATOM 1150 N N . GLN A 1 153 ? -14.774 3.696 -5.121 1.00 94.50 153 GLN A N 1
ATOM 1151 C CA . GLN A 1 153 ? -14.587 2.614 -4.161 1.00 94.50 153 GLN A CA 1
ATOM 1152 C C . GLN A 1 153 ? -15.922 1.908 -3.962 1.00 94.50 153 GLN A C 1
ATOM 1154 O O . GLN A 1 153 ? -16.934 2.561 -3.702 1.00 94.50 153 GLN A O 1
ATOM 1159 N N . SER A 1 154 ? -15.909 0.585 -4.079 1.00 91.81 154 SER A N 1
ATOM 1160 C CA . SER A 1 154 ? -17.039 -0.256 -3.687 1.00 91.81 154 SER A CA 1
ATOM 1161 C C . SER A 1 154 ? -16.950 -0.523 -2.186 1.00 91.81 154 SER A C 1
ATOM 1163 O O . SER A 1 154 ? -15.877 -0.864 -1.684 1.00 91.81 154 SER A O 1
ATOM 1165 N N . VAL A 1 155 ? -18.053 -0.298 -1.480 1.00 79.06 155 VAL A N 1
ATOM 1166 C CA . VAL A 1 155 ? -18.222 -0.578 -0.051 1.00 79.06 155 VAL A CA 1
ATOM 1167 C C . VAL A 1 155 ? -19.615 -1.177 0.080 1.00 79.06 155 VAL A C 1
ATOM 1169 O O . VAL A 1 155 ? -20.588 -0.492 -0.246 1.00 79.06 155 VAL A O 1
ATOM 1172 N N . ASP A 1 156 ? -19.682 -2.437 0.502 1.00 69.25 156 ASP A N 1
ATOM 1173 C CA . ASP A 1 156 ? -20.916 -3.225 0.606 1.00 69.25 156 ASP A CA 1
ATOM 1174 C C . ASP A 1 156 ? -21.314 -3.463 2.069 1.00 69.25 156 ASP A C 1
ATOM 1176 O O . ASP A 1 156 ? -20.404 -3.631 2.914 1.00 69.25 156 ASP A O 1
#